Protein AF-A0A451AWG7-F1 (afdb_monomer_lite)

pLDDT: mean 91.81, std 12.18, range [46.53, 98.62]

Foldseek 3Di:
DDPPDPDPLVPDPCNVVVVVVVVVVVVVVVVVVVVLLVLLQVLLVVLLVVCCVVPNDDDPVVSVCSSPDHPVRSVVRD

InterPro domains:
  IPR025587 Domain of unknown function DUF4351 [PF14261] (36-74)

Structure (mmCIF, N/CA/C/O backbone):
data_AF-A0A451AWG7-F1
#
_entry.id   AF-A0A451AWG7-F1
#
loop_
_atom_site.group_PDB
_atom_site.id
_atom_site.type_symbol
_atom_site.label_atom_id
_atom_site.label_alt_id
_atom_site.label_comp_id
_atom_site.label_asym_id
_atom_site.label_entity_id
_atom_site.label_seq_id
_atom_site.pdbx_PDB_ins_code
_atom_site.Cartn_x
_atom_site.Cartn_y
_atom_site.Cartn_z
_atom_site.occupancy
_atom_site.B_iso_or_equiv
_atom_site.auth_seq_id
_atom_site.auth_comp_id
_atom_site.auth_asym_id
_atom_site.auth_atom_id
_atom_site.pdbx_PDB_model_num
ATOM 1 N N . ASP A 1 1 ? 25.476 25.335 -39.140 1.00 46.94 1 ASP A N 1
ATOM 2 C CA . ASP A 1 1 ? 26.044 24.526 -38.052 1.00 46.94 1 ASP A CA 1
ATOM 3 C C . ASP A 1 1 ? 24.950 24.002 -37.113 1.00 46.94 1 ASP A C 1
ATOM 5 O O . ASP A 1 1 ? 24.742 24.519 -36.025 1.00 46.94 1 ASP A O 1
ATOM 9 N N . LYS A 1 2 ? 24.163 23.034 -37.600 1.00 48.44 2 LYS A N 1
ATOM 10 C CA . LYS A 1 2 ? 23.172 22.241 -36.847 1.00 48.44 2 LYS A CA 1
ATOM 11 C C . LYS A 1 2 ? 22.984 20.929 -37.611 1.00 48.44 2 LYS A C 1
ATOM 13 O O . LYS A 1 2 ? 21.981 20.735 -38.285 1.00 48.44 2 LYS A O 1
ATOM 18 N N . MET A 1 3 ? 23.997 20.070 -37.593 1.00 46.53 3 MET A N 1
ATOM 19 C CA . MET A 1 3 ? 23.874 18.698 -38.092 1.00 46.53 3 MET A CA 1
ATOM 20 C C . MET A 1 3 ? 24.040 17.738 -36.919 1.00 46.53 3 MET A C 1
ATOM 22 O O . MET A 1 3 ? 25.054 17.064 -36.795 1.00 46.53 3 MET A O 1
ATOM 26 N N . LEU A 1 4 ? 23.044 17.711 -36.031 1.00 52.50 4 LEU A N 1
ATOM 27 C CA . LEU A 1 4 ? 22.844 16.566 -35.150 1.00 52.50 4 LEU A CA 1
ATOM 28 C C . LEU A 1 4 ? 21.808 15.680 -35.840 1.00 52.50 4 LEU A C 1
ATOM 30 O O . LEU A 1 4 ? 20.612 15.960 -35.831 1.00 52.50 4 LEU A O 1
ATOM 34 N N . THR A 1 5 ? 22.313 14.668 -36.534 1.00 60.72 5 THR A N 1
ATOM 35 C CA . THR A 1 5 ? 21.553 13.569 -37.129 1.00 60.72 5 THR A CA 1
ATOM 36 C C . THR A 1 5 ? 20.555 13.006 -36.119 1.00 60.72 5 THR A C 1
ATOM 38 O O . THR A 1 5 ? 20.956 12.615 -35.023 1.00 60.72 5 THR A O 1
ATOM 41 N N . GLN A 1 6 ? 19.270 12.948 -36.482 1.00 66.38 6 GLN A N 1
ATOM 42 C CA . GLN A 1 6 ? 18.287 12.125 -35.777 1.00 66.38 6 GLN A CA 1
ATOM 43 C C . GLN A 1 6 ? 18.800 10.684 -35.776 1.00 66.38 6 GLN A C 1
ATOM 45 O O . GLN A 1 6 ? 18.804 10.016 -36.808 1.00 66.38 6 GLN A O 1
ATOM 50 N N . VAL A 1 7 ? 19.297 10.232 -34.628 1.00 72.12 7 VAL A N 1
ATOM 51 C CA . VAL A 1 7 ? 19.651 8.831 -34.424 1.00 72.12 7 VAL A CA 1
ATOM 52 C C . VAL A 1 7 ? 18.345 8.079 -34.215 1.00 72.12 7 VAL A C 1
ATOM 54 O O . VAL A 1 7 ? 17.628 8.338 -33.250 1.00 72.12 7 VAL A O 1
ATOM 57 N N . ASP A 1 8 ? 18.027 7.175 -35.138 1.00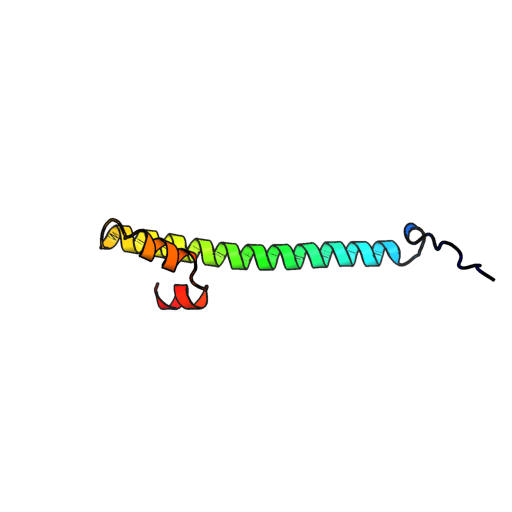 79.81 8 ASP A N 1
ATOM 58 C CA . ASP A 1 8 ? 16.935 6.221 -34.975 1.00 79.81 8 ASP A CA 1
ATOM 59 C C . ASP A 1 8 ? 17.352 5.187 -33.920 1.00 79.81 8 ASP A C 1
ATOM 61 O O . ASP A 1 8 ? 18.110 4.254 -34.200 1.00 79.81 8 ASP A O 1
ATOM 65 N N . LEU A 1 9 ? 16.919 5.421 -32.678 1.00 82.62 9 LEU A N 1
ATOM 66 C CA . LEU A 1 9 ? 17.271 4.605 -31.518 1.00 82.62 9 LEU A CA 1
ATOM 67 C C . LEU A 1 9 ? 16.797 3.161 -31.682 1.00 82.62 9 LEU A C 1
ATOM 69 O O . LEU A 1 9 ? 17.495 2.265 -31.225 1.00 82.62 9 LEU A O 1
ATOM 73 N N . GLU A 1 10 ? 15.670 2.931 -32.361 1.00 82.31 10 GLU A N 1
ATOM 74 C CA . GLU A 1 10 ? 15.069 1.601 -32.522 1.00 82.31 10 GLU A CA 1
ATOM 75 C C . GLU A 1 10 ? 15.929 0.679 -33.396 1.00 82.31 10 GLU A C 1
ATOM 77 O O . GLU A 1 10 ? 15.895 -0.538 -33.244 1.00 82.31 10 GLU A O 1
ATOM 82 N N . ARG A 1 11 ? 16.759 1.253 -34.278 1.00 85.56 11 ARG A N 1
ATOM 83 C CA . ARG A 1 11 ? 17.682 0.505 -35.150 1.00 85.56 11 ARG A CA 1
ATOM 84 C C . ARG A 1 11 ? 19.045 0.242 -34.521 1.00 85.56 11 ARG A C 1
ATOM 86 O O . ARG A 1 11 ? 19.907 -0.363 -35.162 1.00 85.56 11 ARG A O 1
ATOM 93 N N . MET A 1 12 ? 19.292 0.736 -33.309 1.00 88.62 12 MET A N 1
ATOM 94 C CA . MET A 1 12 ? 20.587 0.553 -32.667 1.00 88.62 12 MET A CA 1
ATOM 95 C C . MET A 1 12 ? 20.720 -0.877 -32.126 1.00 88.62 12 MET A C 1
ATOM 97 O O . MET A 1 12 ? 19.798 -1.360 -31.471 1.00 88.62 12 MET A O 1
ATOM 101 N N . PRO A 1 13 ? 21.886 -1.536 -32.283 1.00 87.00 13 PRO A N 1
ATOM 102 C CA . PRO A 1 13 ? 22.087 -2.925 -31.850 1.00 87.00 13 PRO A CA 1
ATOM 103 C C . PRO A 1 13 ? 21.816 -3.204 -30.363 1.00 87.00 13 PRO A C 1
ATOM 105 O O . PRO A 1 13 ? 21.680 -4.353 -29.964 1.00 87.00 13 PRO A O 1
ATOM 108 N N . PHE A 1 14 ? 21.780 -2.166 -29.524 1.00 88.94 14 PHE A N 1
ATOM 109 C CA . PHE A 1 14 ? 21.554 -2.274 -28.083 1.00 88.94 14 PHE A CA 1
ATOM 110 C C . PHE A 1 14 ? 20.134 -1.887 -27.642 1.00 88.94 14 PHE A C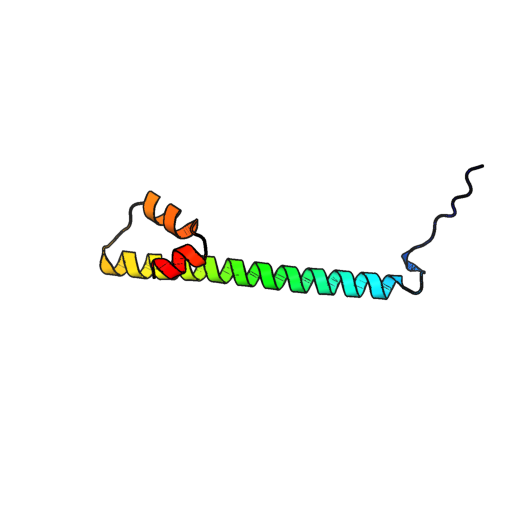 1
ATOM 112 O O . PHE A 1 14 ? 19.834 -1.984 -26.453 1.00 88.94 14 PHE A O 1
ATOM 119 N N . TYR A 1 15 ? 19.274 -1.420 -28.552 1.00 91.88 15 TYR A N 1
ATOM 120 C CA . TYR A 1 15 ? 17.936 -0.932 -28.213 1.00 91.88 15 TYR A CA 1
ATOM 121 C C . TYR A 1 15 ? 17.090 -2.009 -27.539 1.00 91.88 15 TYR A C 1
ATOM 123 O O . TYR A 1 15 ? 16.591 -1.800 -26.433 1.00 91.88 15 TYR A O 1
ATOM 131 N N . GLU A 1 16 ? 17.011 -3.188 -28.158 1.00 92.12 16 GLU A N 1
ATOM 132 C CA . GLU A 1 16 ? 16.265 -4.331 -27.629 1.00 92.12 16 GLU A CA 1
ATOM 133 C C . GLU A 1 16 ? 16.764 -4.716 -26.233 1.00 92.12 16 GLU A C 1
ATOM 135 O O . GLU A 1 16 ? 15.974 -4.810 -25.297 1.00 92.12 16 GLU A O 1
ATOM 140 N N . ALA A 1 17 ? 18.085 -4.808 -26.047 1.00 94.69 17 ALA A N 1
ATOM 141 C CA . ALA A 1 17 ? 18.687 -5.137 -24.757 1.00 94.69 17 ALA A CA 1
ATOM 142 C C . ALA A 1 17 ? 18.353 -4.105 -23.662 1.00 94.69 17 ALA A C 1
ATOM 144 O O . ALA A 1 17 ? 18.097 -4.474 -22.511 1.00 94.69 17 ALA A O 1
ATOM 145 N N . ILE A 1 18 ? 18.336 -2.808 -23.993 1.00 96.19 18 ILE A N 1
ATOM 146 C CA . ILE A 1 18 ? 17.928 -1.752 -23.054 1.00 96.19 18 ILE A CA 1
ATOM 147 C C . ILE A 1 18 ? 16.445 -1.895 -22.704 1.00 96.19 18 ILE A C 1
ATOM 149 O O . ILE A 1 18 ? 16.094 -1.822 -21.523 1.00 96.19 18 ILE A O 1
ATOM 153 N N . MET A 1 19 ? 15.589 -2.120 -23.700 1.00 95.75 19 MET A N 1
ATOM 154 C CA . MET A 1 19 ? 14.147 -2.254 -23.503 1.00 95.75 19 MET A CA 1
ATOM 155 C C . MET A 1 19 ? 13.803 -3.485 -22.664 1.00 95.75 19 MET A C 1
ATOM 157 O O . MET A 1 19 ? 13.087 -3.361 -21.670 1.00 95.75 19 MET A O 1
ATOM 161 N N . GLU A 1 20 ? 14.378 -4.646 -22.974 1.00 96.44 20 GLU A N 1
ATOM 162 C CA . GLU A 1 20 ? 14.211 -5.870 -22.188 1.00 96.44 20 GLU A CA 1
ATOM 163 C C . GLU A 1 20 ? 14.654 -5.679 -20.737 1.00 96.44 20 GLU A C 1
ATOM 165 O O . GLU A 1 20 ? 13.949 -6.064 -19.798 1.00 96.44 20 GLU A O 1
ATOM 170 N N . ARG A 1 21 ? 15.811 -5.040 -20.526 1.00 97.31 21 ARG A N 1
ATOM 171 C CA . ARG A 1 21 ? 16.313 -4.747 -19.181 1.00 97.31 21 ARG A CA 1
ATOM 172 C C . ARG A 1 21 ? 15.407 -3.757 -18.445 1.00 97.31 21 ARG A C 1
ATOM 174 O O . ARG A 1 21 ? 15.255 -3.865 -17.227 1.00 97.31 21 ARG A O 1
ATOM 181 N N . GLY A 1 22 ? 14.830 -2.788 -19.151 1.00 97.81 22 GLY A N 1
ATOM 182 C CA . GLY A 1 22 ? 13.876 -1.824 -18.606 1.00 97.81 22 GLY A CA 1
ATOM 183 C C . GLY A 1 22 ? 12.580 -2.494 -18.155 1.00 97.81 22 GLY A C 1
ATOM 184 O O . GLY A 1 22 ? 12.163 -2.311 -17.012 1.00 97.81 22 GLY A O 1
ATOM 185 N N . VAL A 1 23 ? 11.993 -3.331 -19.015 1.00 98.12 23 VAL A N 1
ATOM 186 C CA . VAL A 1 23 ? 10.779 -4.104 -18.712 1.00 98.12 23 VAL A CA 1
ATOM 187 C C . VAL A 1 23 ? 11.013 -5.030 -17.523 1.00 98.12 23 VAL A C 1
ATOM 189 O O . VAL A 1 23 ? 10.221 -5.024 -16.582 1.00 98.12 23 VAL A O 1
ATOM 192 N N . ARG A 1 24 ? 12.131 -5.766 -17.515 1.00 98.38 24 ARG A N 1
ATOM 193 C CA . ARG A 1 24 ? 12.474 -6.685 -16.423 1.00 98.38 24 ARG A CA 1
ATOM 194 C C . ARG A 1 24 ? 12.600 -5.962 -15.083 1.00 98.38 24 ARG A C 1
ATOM 196 O O . ARG A 1 24 ? 11.936 -6.342 -14.127 1.00 98.38 24 ARG A O 1
ATOM 203 N N . GLN A 1 25 ? 13.369 -4.873 -15.033 1.00 98.12 25 GLN A N 1
ATOM 204 C CA . GLN A 1 25 ? 13.509 -4.072 -13.810 1.00 98.12 25 GLN A CA 1
ATOM 205 C C . GLN A 1 25 ? 12.178 -3.460 -13.359 1.00 98.12 25 GLN A C 1
ATOM 207 O O . GLN A 1 25 ? 11.915 -3.370 -12.161 1.00 98.12 25 GLN A O 1
ATOM 212 N N . GLY A 1 26 ? 11.343 -3.010 -14.300 1.00 98.44 26 GLY A N 1
ATOM 213 C CA . GLY A 1 26 ? 10.016 -2.482 -13.993 1.00 98.44 26 GLY A CA 1
ATOM 214 C C . GLY A 1 26 ? 9.114 -3.541 -13.363 1.00 98.44 26 GLY A C 1
ATOM 215 O O . GLY A 1 26 ? 8.473 -3.272 -12.347 1.00 98.44 26 GLY A O 1
ATOM 216 N N . MET A 1 27 ? 9.117 -4.751 -13.924 1.00 98.62 27 MET A N 1
ATOM 217 C CA . MET A 1 27 ? 8.353 -5.886 -13.414 1.00 98.62 27 MET A CA 1
ATOM 218 C C . MET A 1 27 ? 8.843 -6.325 -12.030 1.00 98.62 27 MET A C 1
ATOM 220 O O . MET A 1 27 ? 8.024 -6.469 -11.126 1.00 98.62 27 MET A O 1
ATOM 224 N N . GLU A 1 28 ? 10.156 -6.467 -11.836 1.00 98.50 28 GLU A N 1
ATOM 225 C CA . GLU A 1 28 ? 10.758 -6.835 -10.546 1.00 98.50 28 GLU A CA 1
ATOM 226 C C . GLU A 1 28 ? 10.386 -5.829 -9.448 1.00 98.50 28 GLU A C 1
ATOM 228 O O . GLU A 1 28 ? 9.824 -6.210 -8.421 1.00 98.50 28 GLU A O 1
A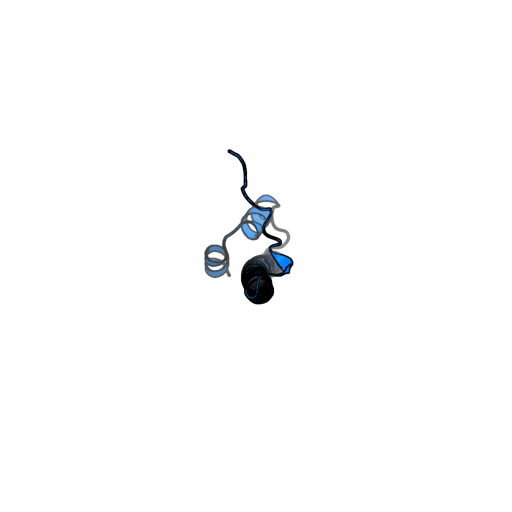TOM 233 N N . ARG A 1 29 ? 10.591 -4.527 -9.695 1.00 98.38 29 ARG A N 1
ATOM 234 C CA . ARG A 1 29 ? 10.227 -3.467 -8.736 1.00 98.38 29 ARG A CA 1
ATOM 235 C C . ARG A 1 29 ? 8.724 -3.408 -8.476 1.00 98.38 29 ARG A C 1
ATOM 237 O O . ARG A 1 29 ? 8.302 -3.112 -7.361 1.00 98.38 29 ARG A O 1
ATOM 244 N N . GLY A 1 30 ? 7.909 -3.629 -9.507 1.00 98.44 30 GLY A N 1
ATOM 245 C CA . GLY A 1 30 ? 6.454 -3.656 -9.380 1.00 98.44 30 GLY A CA 1
ATOM 246 C C . GLY A 1 30 ? 5.983 -4.810 -8.500 1.00 98.44 30 GLY A C 1
ATOM 247 O O . GLY A 1 30 ? 5.150 -4.609 -7.618 1.00 98.44 30 GLY A O 1
ATOM 248 N N . MET A 1 31 ? 6.557 -5.996 -8.702 1.00 98.56 31 MET A N 1
ATOM 249 C CA . MET A 1 31 ? 6.261 -7.191 -7.918 1.00 98.56 31 MET A CA 1
ATOM 250 C C . MET A 1 31 ? 6.697 -7.032 -6.460 1.00 98.56 31 MET A C 1
ATOM 252 O O . MET A 1 31 ? 5.899 -7.306 -5.569 1.00 98.56 31 MET A O 1
ATOM 256 N N . GLU A 1 32 ? 7.907 -6.527 -6.213 1.00 98.19 32 GLU A N 1
ATOM 257 C CA . GLU A 1 32 ? 8.423 -6.271 -4.862 1.00 98.19 32 GLU A CA 1
ATOM 258 C C . GLU A 1 32 ? 7.517 -5.304 -4.086 1.00 98.19 32 GLU A C 1
ATOM 260 O O . GLU A 1 32 ? 7.007 -5.647 -3.019 1.00 98.19 32 GLU A O 1
ATOM 265 N N . ARG A 1 33 ? 7.207 -4.138 -4.672 1.00 97.38 33 ARG A N 1
ATOM 266 C CA . ARG A 1 33 ? 6.297 -3.151 -4.062 1.00 97.38 33 ARG A CA 1
ATOM 267 C C . ARG A 1 33 ? 4.896 -3.714 -3.842 1.00 97.38 33 ARG A C 1
ATOM 269 O O . ARG A 1 33 ? 4.259 -3.417 -2.833 1.00 97.38 33 ARG A O 1
ATOM 276 N N . GLY A 1 34 ? 4.397 -4.500 -4.796 1.00 97.81 34 GLY A N 1
ATOM 277 C CA . GLY A 1 34 ? 3.092 -5.147 -4.697 1.00 97.81 34 GLY A CA 1
ATOM 278 C C . GLY A 1 34 ? 3.036 -6.157 -3.552 1.00 97.81 34 GLY A C 1
ATOM 279 O O . GLY A 1 34 ? 2.070 -6.161 -2.791 1.00 97.81 34 GLY A O 1
ATOM 280 N N . MET A 1 35 ? 4.082 -6.971 -3.394 1.00 97.62 35 MET A N 1
ATOM 281 C CA . MET A 1 35 ? 4.196 -7.945 -2.308 1.00 97.62 35 MET A CA 1
ATOM 282 C C . MET A 1 35 ? 4.311 -7.274 -0.941 1.00 97.62 35 MET A C 1
ATOM 284 O O . MET A 1 35 ? 3.596 -7.665 -0.020 1.00 97.62 35 MET A O 1
ATOM 288 N N . GLU A 1 36 ? 5.157 -6.252 -0.805 1.00 95.00 36 GLU A N 1
ATOM 289 C CA . GLU A 1 36 ? 5.320 -5.504 0.446 1.00 95.00 36 GLU A CA 1
ATOM 290 C C . GLU A 1 36 ? 4.000 -4.847 0.877 1.00 95.00 36 GLU A C 1
ATOM 292 O O . GLU A 1 36 ? 3.532 -5.045 2.002 1.00 95.00 36 GLU A O 1
ATOM 297 N N . ARG A 1 37 ? 3.337 -4.145 -0.053 1.00 95.06 37 ARG A N 1
ATOM 298 C CA . ARG A 1 37 ? 2.032 -3.527 0.195 1.00 95.06 37 ARG A CA 1
ATOM 299 C C . ARG A 1 37 ? 0.967 -4.566 0.545 1.00 95.06 37 ARG A C 1
ATOM 301 O O . ARG A 1 37 ? 0.239 -4.383 1.517 1.00 95.06 37 ARG A O 1
ATOM 308 N N . GLY A 1 38 ? 0.887 -5.654 -0.220 1.00 96.94 38 GLY A N 1
ATOM 309 C CA . GLY A 1 38 ? -0.081 -6.726 0.013 1.00 96.94 38 GLY A CA 1
ATOM 310 C C . GLY A 1 38 ? 0.113 -7.403 1.370 1.00 96.94 38 GLY A C 1
ATOM 311 O O . GLY A 1 38 ? -0.865 -7.715 2.049 1.00 96.94 38 GLY A O 1
ATOM 312 N N . ARG A 1 39 ? 1.366 -7.572 1.808 1.00 96.12 39 ARG A N 1
ATOM 313 C CA . ARG A 1 39 ? 1.684 -8.093 3.138 1.00 96.12 39 ARG A CA 1
ATOM 314 C C . ARG A 1 39 ? 1.197 -7.152 4.242 1.00 96.12 39 ARG A C 1
ATOM 316 O O . ARG A 1 39 ? 0.508 -7.615 5.146 1.00 96.12 39 ARG A O 1
ATOM 323 N N . GLY A 1 40 ? 1.488 -5.852 4.147 1.00 95.88 40 GLY A N 1
ATOM 324 C CA . GLY A 1 40 ? 1.029 -4.862 5.129 1.00 95.88 40 GLY A CA 1
ATOM 325 C C . GLY A 1 40 ? -0.499 -4.766 5.213 1.00 95.88 40 GLY A C 1
ATOM 326 O O . GLY A 1 40 ? -1.070 -4.819 6.303 1.00 95.88 40 GLY A O 1
ATOM 327 N N . GLU A 1 41 ? -1.183 -4.712 4.065 1.00 97.00 41 GLU A N 1
ATOM 328 C CA . GLU A 1 41 ? -2.653 -4.717 4.012 1.00 97.00 41 GLU A CA 1
ATOM 329 C C . GLU A 1 41 ? -3.235 -6.002 4.630 1.00 97.00 41 GLU A C 1
ATOM 331 O O . GLU A 1 41 ? -4.205 -5.944 5.394 1.00 97.00 41 GLU A O 1
ATOM 336 N N . GLY A 1 42 ? -2.620 -7.157 4.355 1.00 97.50 42 GLY A N 1
ATOM 337 C CA . GLY A 1 42 ? -3.008 -8.447 4.922 1.00 97.50 42 GLY A CA 1
ATOM 338 C C . GLY A 1 42 ? -2.840 -8.525 6.442 1.00 97.50 42 GLY A C 1
ATOM 339 O O . GLY A 1 42 ? -3.767 -8.952 7.136 1.00 97.50 42 GLY A O 1
ATOM 340 N N . GLU A 1 43 ? -1.697 -8.082 6.974 1.00 97.56 43 GLU A N 1
ATOM 341 C CA . GLU A 1 43 ? -1.428 -8.057 8.420 1.00 97.56 43 GLU A CA 1
ATOM 342 C C . GLU A 1 43 ? -2.403 -7.121 9.157 1.00 97.56 43 GLU A C 1
ATOM 344 O O . GLU A 1 43 ? -2.993 -7.515 10.168 1.00 97.56 43 GLU A O 1
ATOM 349 N N . ALA A 1 44 ? -2.682 -5.934 8.606 1.00 98.00 44 ALA A N 1
ATOM 350 C CA . ALA A 1 44 ? -3.665 -5.006 9.167 1.00 98.00 44 ALA A CA 1
ATOM 351 C C . ALA A 1 44 ? -5.078 -5.612 9.213 1.00 98.00 44 ALA A C 1
ATOM 353 O O . ALA A 1 44 ? -5.768 -5.527 10.233 1.00 98.00 44 ALA A O 1
ATOM 354 N N . VAL A 1 45 ? -5.521 -6.253 8.124 1.00 97.94 45 VAL A N 1
ATOM 355 C CA . VAL A 1 45 ? -6.831 -6.926 8.062 1.00 97.94 45 VAL A CA 1
ATOM 356 C C . VAL A 1 45 ? -6.915 -8.065 9.075 1.00 97.94 45 VAL A C 1
ATOM 358 O O . VAL A 1 45 ? -7.940 -8.219 9.749 1.00 97.94 45 VAL A O 1
ATOM 361 N N . LEU A 1 46 ? -5.848 -8.853 9.210 1.00 97.44 46 LEU A N 1
ATOM 362 C CA . LEU A 1 46 ? -5.795 -9.944 10.174 1.00 97.44 46 LEU A CA 1
ATOM 363 C C . LEU A 1 46 ? -5.932 -9.419 11.608 1.00 97.44 46 LEU A C 1
ATOM 365 O O . LEU A 1 46 ? -6.771 -9.933 12.353 1.00 97.44 46 LEU A O 1
ATOM 369 N N . LEU A 1 47 ? -5.165 -8.390 11.977 1.00 97.25 47 LEU A N 1
ATOM 370 C CA . LEU A 1 47 ? -5.222 -7.778 13.304 1.00 97.25 47 LEU A CA 1
ATOM 371 C C . LEU A 1 47 ? -6.614 -7.203 13.601 1.00 97.25 47 LEU A C 1
ATOM 373 O O . LEU A 1 47 ? -7.195 -7.499 14.646 1.00 97.25 47 LEU A O 1
ATOM 377 N N . LEU A 1 48 ? -7.207 -6.466 12.655 1.00 97.62 48 LEU A N 1
ATOM 378 C CA . LEU A 1 48 ? -8.573 -5.943 12.789 1.00 97.62 48 LEU A CA 1
ATOM 379 C C . LEU A 1 48 ? -9.596 -7.053 13.031 1.00 97.62 48 LEU A C 1
ATOM 381 O O . LEU A 1 48 ? -10.473 -6.910 13.881 1.00 97.62 48 LEU A O 1
ATOM 385 N N . ARG A 1 49 ? -9.489 -8.174 12.309 1.00 97.69 49 ARG A N 1
ATOM 386 C CA . ARG A 1 49 ? -10.387 -9.32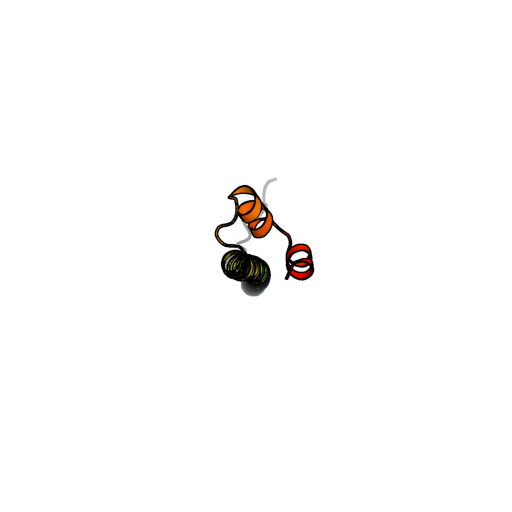2 12.491 1.00 97.69 49 ARG A CA 1
ATOM 387 C C . ARG A 1 49 ? -10.248 -9.924 13.889 1.00 97.69 49 ARG A C 1
ATOM 389 O O . ARG A 1 49 ? -11.255 -10.279 14.498 1.00 97.69 49 ARG A O 1
ATOM 396 N N . GLN A 1 50 ? -9.021 -10.054 14.391 1.00 96.94 50 GLN A N 1
ATOM 397 C CA . GLN A 1 50 ? -8.770 -10.587 15.731 1.00 96.94 50 GLN A CA 1
ATOM 398 C C . GLN A 1 50 ? -9.334 -9.671 16.820 1.00 96.94 50 GLN A C 1
ATOM 400 O O . GLN A 1 50 ? -10.046 -10.139 17.710 1.00 96.94 50 GLN A O 1
ATOM 405 N N . LEU A 1 51 ? -9.066 -8.368 16.720 1.00 96.75 51 LEU A N 1
ATOM 406 C CA . LEU A 1 51 ? -9.542 -7.377 17.679 1.00 96.75 51 LEU A CA 1
ATOM 407 C C . LEU A 1 51 ? -11.069 -7.278 17.680 1.00 96.75 51 LEU A C 1
ATOM 409 O O . LEU A 1 51 ? -11.668 -7.365 18.749 1.00 96.75 51 LEU A O 1
ATOM 413 N N . ASN A 1 52 ? -11.704 -7.214 16.505 1.00 97.06 52 ASN A N 1
ATOM 414 C CA . ASN A 1 52 ? -13.166 -7.201 16.405 1.00 97.06 52 ASN A CA 1
ATOM 415 C C . ASN A 1 52 ? -13.799 -8.464 17.005 1.00 97.06 52 ASN A C 1
ATOM 417 O O . ASN A 1 52 ? -14.829 -8.393 17.670 1.00 97.06 52 ASN A O 1
ATOM 421 N N . ARG A 1 53 ? -13.171 -9.634 16.820 1.00 97.44 53 ARG A N 1
ATOM 422 C CA . ARG A 1 53 ? -13.658 -10.886 17.417 1.00 97.44 53 ARG A CA 1
ATOM 423 C C . ARG A 1 53 ? -13.540 -10.892 18.943 1.00 97.44 53 ARG A C 1
ATOM 425 O O . ARG A 1 53 ? -14.393 -11.476 19.603 1.00 97.44 53 ARG A O 1
ATOM 432 N N . LYS A 1 54 ? -12.474 -10.307 19.497 1.00 96.94 54 LYS A N 1
ATOM 433 C CA . LYS A 1 54 ? -12.181 -10.352 20.938 1.00 96.94 54 LYS A CA 1
ATOM 434 C C . LYS A 1 54 ? -12.884 -9.249 21.729 1.00 96.94 54 LYS A C 1
ATOM 436 O O . LYS A 1 54 ? -13.273 -9.485 22.868 1.00 96.94 54 LYS A O 1
ATOM 441 N N . PHE A 1 55 ? -13.029 -8.069 21.138 1.00 95.81 55 PHE A N 1
ATOM 442 C CA . PHE A 1 55 ? -13.483 -6.860 21.828 1.00 95.81 55 PHE A CA 1
ATOM 443 C C . PHE A 1 55 ? -14.770 -6.267 21.242 1.00 95.81 55 PHE A C 1
ATOM 445 O O . PHE A 1 55 ? -15.321 -5.337 21.823 1.00 95.81 55 PHE A O 1
ATOM 452 N N . GLY A 1 56 ? -15.275 -6.813 20.133 1.00 95.00 56 GLY A N 1
ATOM 453 C CA . GLY A 1 56 ? -16.398 -6.235 19.401 1.00 95.00 56 GLY A CA 1
ATOM 454 C C . GLY A 1 56 ? -15.971 -5.079 18.486 1.00 95.00 56 GLY A C 1
ATOM 455 O O . GLY A 1 56 ? -14.775 -4.888 18.263 1.00 95.00 56 GLY A O 1
ATOM 456 N N . PRO A 1 57 ? -16.940 -4.326 17.933 1.00 95.12 57 PRO A N 1
ATOM 457 C CA . PRO A 1 57 ? -16.680 -3.263 16.966 1.00 95.12 57 PRO A CA 1
ATOM 458 C C . PRO A 1 57 ? -15.661 -2.233 17.465 1.00 95.12 57 PRO A C 1
ATOM 460 O O . PRO A 1 57 ? -15.816 -1.661 18.545 1.00 95.12 57 PRO A O 1
ATOM 463 N N . LEU A 1 58 ? -14.630 -1.980 16.661 1.00 95.06 58 LEU A N 1
ATOM 464 C CA . LEU A 1 58 ? -13.622 -0.963 16.947 1.00 95.06 58 LEU A CA 1
ATOM 465 C C . LEU A 1 58 ? -14.095 0.438 16.542 1.00 95.06 58 LEU A C 1
ATOM 467 O O . LEU A 1 58 ? -14.827 0.616 15.571 1.00 95.06 58 LEU A O 1
ATOM 471 N N . ALA A 1 59 ? -13.616 1.452 17.264 1.00 96.56 59 ALA A N 1
ATOM 472 C CA . ALA A 1 59 ? -13.811 2.842 16.869 1.00 96.56 59 ALA A CA 1
ATOM 473 C C . ALA A 1 59 ? -13.115 3.129 15.515 1.00 96.56 59 ALA A C 1
ATOM 475 O O . ALA A 1 59 ? -11.994 2.645 15.300 1.00 96.56 59 ALA A O 1
ATOM 476 N N . PRO A 1 60 ? -13.710 3.943 14.621 1.00 95.88 60 PRO A N 1
ATOM 477 C CA . PRO A 1 60 ? -13.157 4.230 13.291 1.00 95.88 60 PRO A CA 1
ATOM 478 C C . PRO A 1 60 ? -11.719 4.772 13.303 1.00 95.88 60 PRO A C 1
ATOM 480 O O . PRO A 1 60 ? -10.926 4.505 12.397 1.00 95.88 60 PRO A O 1
ATOM 483 N N . GLU A 1 61 ? -11.351 5.522 14.341 1.00 96.94 61 GLU A N 1
ATOM 484 C CA . GLU A 1 61 ? -10.010 6.076 14.527 1.00 96.94 61 GLU A CA 1
ATOM 485 C C . GLU A 1 61 ? -8.970 4.970 14.736 1.00 96.94 61 GLU A C 1
ATOM 487 O O . GLU A 1 61 ? -7.858 5.054 14.209 1.00 96.94 61 GLU A O 1
ATOM 492 N N . MET A 1 62 ? -9.343 3.911 15.462 1.00 95.50 62 MET A N 1
ATOM 493 C CA . MET A 1 62 ? -8.483 2.752 15.692 1.00 95.50 62 MET A CA 1
ATOM 494 C C . MET A 1 62 ? -8.299 1.956 14.402 1.00 95.50 62 MET A C 1
ATOM 496 O O . MET A 1 62 ? -7.178 1.571 14.071 1.00 95.50 62 MET A O 1
ATOM 500 N N . GLU A 1 63 ? -9.372 1.766 13.630 1.00 96.50 63 GLU A N 1
ATOM 501 C CA . GLU A 1 63 ? -9.275 1.077 12.342 1.00 96.50 63 GLU A CA 1
ATOM 502 C C . GLU A 1 63 ? -8.348 1.804 11.371 1.00 96.50 63 GLU A C 1
ATOM 504 O O . GLU A 1 63 ? -7.490 1.186 10.738 1.00 96.50 63 GLU A O 1
ATOM 509 N N . ARG A 1 64 ? -8.473 3.133 11.291 1.00 97.38 64 ARG A N 1
ATOM 510 C CA . ARG A 1 64 ? -7.574 3.968 10.490 1.00 97.38 64 ARG A CA 1
ATOM 511 C C . ARG A 1 64 ? -6.127 3.862 10.951 1.00 97.38 64 ARG A C 1
ATOM 513 O O . ARG A 1 64 ? -5.240 3.754 10.108 1.00 97.38 64 ARG A O 1
ATOM 520 N N . LYS A 1 65 ? -5.887 3.886 12.266 1.00 97.50 65 LYS A N 1
ATOM 521 C CA . LYS A 1 65 ? -4.541 3.732 12.830 1.00 97.50 65 LYS A CA 1
ATOM 522 C C . LYS A 1 65 ? -3.929 2.391 12.427 1.00 97.50 65 LYS A C 1
ATOM 524 O O . LYS A 1 65 ? -2.762 2.360 12.060 1.00 97.50 65 LYS A O 1
ATOM 529 N N . ILE A 1 66 ? -4.718 1.317 12.450 1.00 97.19 66 ILE A N 1
ATOM 530 C CA . ILE A 1 66 ? -4.251 -0.017 12.063 1.00 97.19 66 ILE A CA 1
ATOM 531 C C . ILE A 1 66 ? -3.958 -0.099 10.566 1.00 97.19 66 ILE A C 1
ATOM 533 O O . ILE A 1 66 ? -2.885 -0.544 10.179 1.00 97.19 66 ILE A O 1
ATOM 537 N N . ARG A 1 67 ? -4.854 0.397 9.710 1.00 96.62 67 ARG A N 1
ATOM 538 C CA . ARG A 1 67 ? -4.648 0.366 8.250 1.00 96.62 67 ARG A CA 1
ATOM 539 C C . ARG A 1 67 ? -3.492 1.243 7.766 1.00 96.62 67 ARG A C 1
ATOM 541 O O . ARG A 1 67 ? -2.952 0.974 6.701 1.00 96.62 67 ARG A O 1
ATOM 548 N N . GLY A 1 68 ? -3.153 2.298 8.505 1.00 95.94 68 GLY A N 1
ATOM 549 C CA . GLY A 1 68 ? -2.050 3.207 8.180 1.00 95.94 68 GLY A CA 1
ATOM 550 C C . GLY A 1 68 ? -0.721 2.868 8.859 1.00 95.94 68 GLY A C 1
ATOM 551 O O . GLY A 1 68 ? 0.239 3.616 8.690 1.00 95.94 68 GLY A O 1
ATOM 552 N N . ALA A 1 69 ? -0.662 1.803 9.661 1.00 96.75 69 ALA A N 1
ATOM 553 C CA . ALA A 1 69 ? 0.554 1.403 10.354 1.00 96.75 69 ALA A CA 1
ATOM 554 C C . ALA A 1 69 ? 1.566 0.760 9.394 1.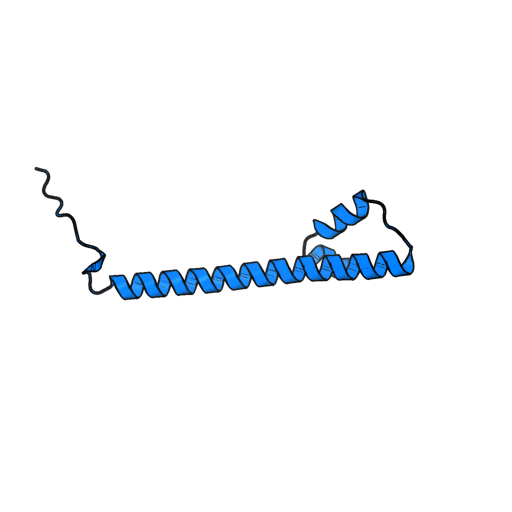00 96.75 69 ALA A C 1
ATOM 556 O O . ALA A 1 69 ? 1.187 0.110 8.420 1.00 96.75 69 ALA A O 1
ATOM 557 N N . SER A 1 70 ? 2.860 0.932 9.685 1.00 95.31 70 SER A N 1
ATOM 558 C CA . SER A 1 70 ? 3.920 0.234 8.953 1.00 95.31 70 SER A CA 1
ATOM 559 C C . SER A 1 70 ? 3.889 -1.264 9.253 1.00 95.31 70 SER A C 1
ATOM 561 O O . SER A 1 70 ? 3.349 -1.687 10.279 1.00 95.31 70 SER A O 1
ATOM 563 N N . LEU A 1 71 ? 4.513 -2.063 8.389 1.00 94.25 71 LEU A N 1
ATOM 564 C CA . LEU A 1 71 ? 4.615 -3.507 8.580 1.00 94.25 71 LEU A CA 1
ATOM 565 C C . LEU A 1 71 ? 5.283 -3.857 9.921 1.00 94.25 71 LEU A C 1
ATOM 567 O O . LEU A 1 71 ? 4.806 -4.714 10.653 1.00 94.25 71 LEU A O 1
ATOM 571 N N . GLU A 1 72 ? 6.340 -3.136 10.292 1.00 95.50 72 GLU A N 1
ATOM 572 C CA . GLU A 1 72 ? 7.039 -3.322 11.567 1.00 95.50 72 GLU A CA 1
ATOM 573 C C . GLU A 1 72 ? 6.126 -2.998 12.749 1.00 95.50 72 GLU A C 1
ATOM 575 O O . GLU A 1 72 ? 6.133 -3.692 13.761 1.00 95.50 72 GLU A O 1
ATOM 580 N N . THR A 1 73 ? 5.310 -1.952 12.616 1.00 97.19 73 THR A N 1
ATOM 581 C CA . THR A 1 73 ? 4.363 -1.556 13.658 1.00 97.19 73 THR A CA 1
ATOM 582 C C . THR A 1 73 ? 3.253 -2.597 13.820 1.00 97.19 73 THR A C 1
ATOM 584 O O . THR A 1 73 ? 2.895 -2.935 14.946 1.00 97.19 73 THR A O 1
ATOM 587 N N . LEU A 1 74 ? 2.727 -3.133 12.715 1.00 96.44 74 LEU A N 1
ATOM 588 C CA . LEU A 1 74 ? 1.718 -4.195 12.727 1.00 96.44 74 LEU A CA 1
ATOM 589 C C . LEU A 1 74 ? 2.262 -5.485 13.348 1.00 9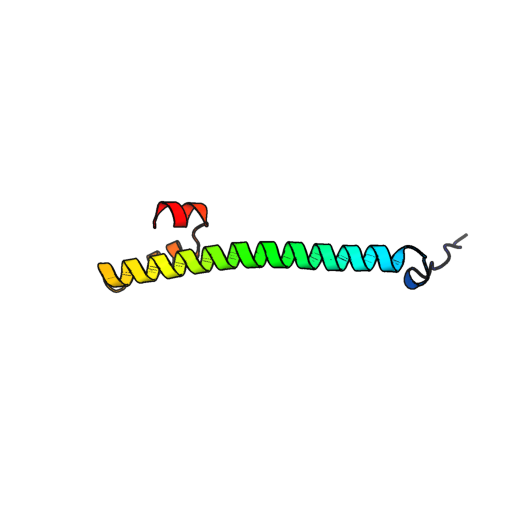6.44 74 LEU A C 1
ATOM 591 O O . LEU A 1 74 ? 1.587 -6.081 14.186 1.00 96.44 74 LEU A O 1
ATOM 595 N N . ALA A 1 75 ? 3.497 -5.857 13.011 1.00 94.00 75 ALA A N 1
ATOM 596 C CA . ALA A 1 75 ? 4.177 -7.015 13.582 1.00 94.00 75 ALA A CA 1
ATOM 597 C C . ALA A 1 75 ? 4.421 -6.891 15.098 1.00 94.00 75 ALA A C 1
ATOM 599 O O . ALA A 1 75 ? 4.476 -7.902 15.788 1.00 94.00 75 ALA A O 1
ATOM 600 N N . LEU A 1 76 ? 4.551 -5.670 15.630 1.00 96.62 76 LEU A N 1
ATOM 601 C CA . LEU A 1 76 ? 4.648 -5.425 17.074 1.00 96.62 76 LEU A CA 1
ATOM 602 C C . LEU A 1 76 ? 3.295 -5.508 17.802 1.00 96.62 76 LEU A C 1
ATOM 604 O O . LEU A 1 76 ? 3.277 -5.636 19.026 1.00 96.62 76 LEU A O 1
ATOM 608 N N . TRP A 1 77 ? 2.173 -5.362 17.090 1.00 95.38 77 TRP A N 1
ATOM 609 C CA . TRP A 1 77 ? 0.827 -5.373 17.679 1.00 95.38 77 TRP A CA 1
ATOM 610 C C . TRP A 1 77 ? 0.122 -6.729 17.610 1.00 95.38 77 TRP A C 1
ATOM 612 O O . TRP A 1 77 ? -0.743 -6.984 18.453 1.00 95.38 77 TRP A O 1
ATOM 622 N N . GLY A 1 78 ? 0.412 -7.523 16.574 1.00 83.12 78 GLY A N 1
ATOM 623 C CA . GLY A 1 78 ? -0.135 -8.870 16.369 1.00 83.12 78 GLY A CA 1
ATOM 624 C C . GLY A 1 78 ? 0.420 -9.894 17.346 1.00 83.12 78 GLY A C 1
ATOM 625 O O . GLY A 1 78 ? -0.356 -10.817 17.683 1.00 83.12 78 GLY A O 1
#

Radius of gyration: 23.68 Å; chains: 1; bounding box: 43×35×60 Å

Organism: NCBI:txid2126344

Secondary structure (DSSP, 8-state):
--------GGGSTTHHHHHHHHHHHHHHHHHHHHHHHHHHHHHHHHHHHHHHHHH-SPPHHHHHHHHTS-HHHHHHH-

Sequence (78 aa):
DKMLTQVDLERMPFYEAIMERGVRQGMERGMERGMERGRGEGEAVLLLRQLNRKFGPLAPEMERKIRGASLETLALWG